Protein AF-A0A951HUK7-F1 (afdb_monomer)

Secondary structure (DSSP, 8-state):
-HHHHHHHHHHHHHHHHHHHHHHHHHHHHHHHHHHTT--HHHHHHHHHHHHHHHHHHHHHHHHHGGGS-HHHHHHHHHHHHHHHHHHGGG---HHHHHHH-

Foldseek 3Di:
DVVVVVVVVVVVVVVVVVVVVVVVCVPVVLVVCVVVVDDPVLSVLLVVLVVVVVVVVVVVCVVCVVPDDPVVVVVVVVVVVVVLVVVVVVDPDPVVSSVSD

Sequence (101 aa):
MTRRYKDILLLLTARGLRGFGDGFAIIILPAYLAALGYDAAQIGLVATSALLGTALLTLGIGFVAPRHDLRALLMASAGLMAATGLVFPQFEHVGLVVAVA

Mean predicted aligned error: 7.8 Å

Solvent-accessible surface area (backbone atoms only — not comparable to full-atom values): 5740 Å² total; per-residue (Å²): 118,72,67,63,56,52,53,51,49,52,53,49,51,52,50,49,55,49,52,51,53,54,57,49,49,68,53,48,52,53,53,51,44,47,73,73,66,53,53,71,69,59,49,50,50,42,54,48,39,34,51,49,42,50,51,53,51,52,51,52,45,63,71,48,50,88,79,49,60,67,68,59,55,52,52,51,52,51,52,51,52,52,50,51,64,62,49,60,84,74,58,96,49,73,81,53,52,56,75,74,51

Structure (mmCIF, N/CA/C/O backbone):
data_AF-A0A951HUK7-F1
#
_entry.id   AF-A0A951HUK7-F1
#
loop_
_atom_site.group_PDB
_atom_site.id
_atom_site.type_symbol
_atom_site.label_atom_id
_atom_site.label_alt_id
_atom_site.label_comp_id
_atom_site.label_asym_id
_atom_site.label_entity_id
_atom_site.label_seq_id
_atom_site.pdbx_PDB_ins_code
_atom_site.Cartn_x
_atom_site.Cartn_y
_atom_site.Cartn_z
_atom_site.occupancy
_atom_site.B_iso_or_equiv
_atom_site.auth_seq_id
_atom_site.auth_comp_id
_atom_site.auth_asym_id
_atom_site.auth_atom_id
_atom_site.pdbx_PDB_model_num
ATOM 1 N N . MET A 1 1 ? -4.502 -7.940 31.317 1.00 54.16 1 MET A N 1
ATOM 2 C CA . MET A 1 1 ? -3.417 -7.151 30.678 1.00 54.16 1 MET A CA 1
ATOM 3 C C . MET A 1 1 ? -2.789 -7.840 29.460 1.00 54.16 1 MET A C 1
ATOM 5 O O . MET A 1 1 ? -2.580 -7.173 28.460 1.00 54.16 1 MET A O 1
ATOM 9 N N . THR A 1 2 ? -2.560 -9.156 29.477 1.00 61.53 2 THR A N 1
ATOM 10 C CA . THR A 1 2 ? -1.924 -9.947 28.394 1.00 61.53 2 THR A CA 1
ATOM 11 C C . THR A 1 2 ? -2.644 -9.951 27.038 1.00 61.53 2 THR A C 1
ATOM 13 O O . THR A 1 2 ? -1.982 -10.056 26.010 1.00 61.53 2 THR A O 1
ATOM 16 N N . ARG A 1 3 ? -3.978 -9.815 26.996 1.00 67.31 3 ARG A N 1
ATOM 17 C CA . ARG A 1 3 ? -4.749 -9.811 25.733 1.00 67.31 3 ARG A CA 1
ATOM 18 C C . ARG A 1 3 ? -4.419 -8.593 24.853 1.00 67.31 3 ARG A C 1
ATOM 20 O O . ARG A 1 3 ? -4.098 -8.751 23.686 1.00 67.31 3 ARG A O 1
ATOM 27 N N . ARG A 1 4 ? -4.342 -7.406 25.467 1.00 75.06 4 ARG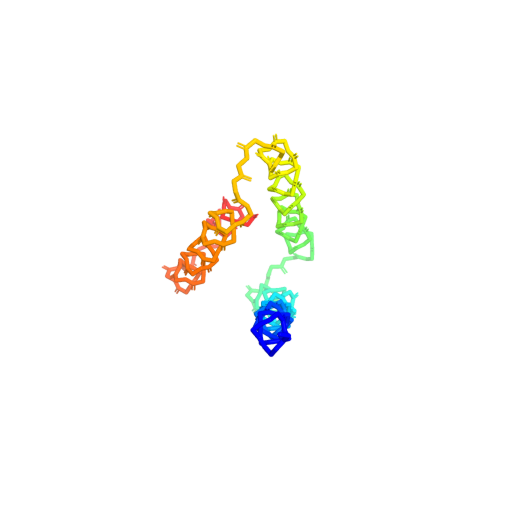 A N 1
ATOM 28 C CA . ARG A 1 4 ? -4.074 -6.126 24.788 1.00 75.06 4 ARG A CA 1
ATOM 29 C C . ARG A 1 4 ? -2.677 -6.057 24.157 1.00 75.06 4 ARG A C 1
ATOM 31 O O . ARG A 1 4 ? -2.522 -5.475 23.094 1.00 75.06 4 ARG A O 1
ATOM 38 N N . TYR A 1 5 ? -1.675 -6.683 24.780 1.00 78.38 5 TYR A N 1
ATOM 39 C CA . TYR A 1 5 ? -0.322 -6.781 24.212 1.00 78.38 5 TYR A CA 1
ATOM 40 C C . TYR A 1 5 ? -0.272 -7.678 22.972 1.00 78.38 5 TYR A C 1
ATOM 42 O O . TYR A 1 5 ? 0.385 -7.328 21.994 1.00 78.38 5 TYR A O 1
ATOM 50 N N . LYS A 1 6 ? -0.992 -8.809 22.989 1.00 83.31 6 LYS A N 1
ATOM 51 C CA . LYS A 1 6 ? -1.094 -9.696 21.822 1.00 83.31 6 LYS A CA 1
ATOM 52 C C . LYS A 1 6 ? -1.778 -8.991 20.651 1.00 83.31 6 LYS A C 1
ATOM 54 O O . LYS A 1 6 ? -1.280 -9.079 19.538 1.00 83.31 6 LYS A O 1
ATOM 59 N N . ASP A 1 7 ? -2.843 -8.235 20.912 1.00 86.31 7 ASP A N 1
ATOM 60 C CA . ASP A 1 7 ? -3.557 -7.488 19.870 1.00 86.31 7 ASP A CA 1
ATOM 61 C C . ASP A 1 7 ? -2.668 -6.411 19.224 1.00 86.31 7 ASP A C 1
ATOM 63 O O . ASP A 1 7 ? -2.631 -6.287 18.002 1.00 86.31 7 ASP A O 1
ATOM 67 N N . ILE A 1 8 ? -1.887 -5.674 20.024 1.00 88.94 8 ILE A N 1
ATOM 68 C CA . ILE A 1 8 ? -0.933 -4.675 19.510 1.00 88.94 8 ILE A CA 1
ATOM 69 C C . ILE A 1 8 ? 0.147 -5.338 18.649 1.00 88.94 8 ILE A C 1
ATOM 71 O O . ILE A 1 8 ? 0.469 -4.828 17.578 1.00 88.94 8 ILE A O 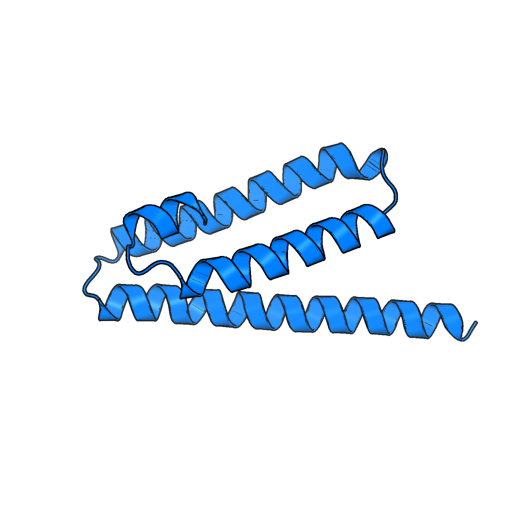1
ATOM 75 N N . LEU A 1 9 ? 0.685 -6.484 19.080 1.00 91.56 9 LEU A N 1
ATOM 76 C CA . LEU A 1 9 ? 1.667 -7.234 18.293 1.00 91.56 9 LEU A CA 1
ATOM 77 C C . LEU A 1 9 ? 1.073 -7.756 16.981 1.00 91.56 9 LEU A C 1
ATOM 79 O O . LEU A 1 9 ? 1.725 -7.662 15.945 1.00 91.56 9 LEU A O 1
ATOM 83 N N . LEU A 1 10 ? -0.164 -8.256 16.993 1.00 88.69 10 LEU A N 1
ATOM 84 C CA . LEU A 1 10 ? -0.854 -8.694 15.776 1.00 88.69 10 LEU A CA 1
ATOM 85 C C . LEU A 1 10 ? -1.072 -7.532 14.800 1.00 88.69 10 LEU A C 1
ATOM 87 O O . LEU A 1 10 ? -0.831 -7.674 13.607 1.00 88.69 10 LEU A O 1
ATOM 91 N N . LEU A 1 11 ? -1.462 -6.357 15.296 1.00 89.31 11 LEU A N 1
ATOM 92 C CA .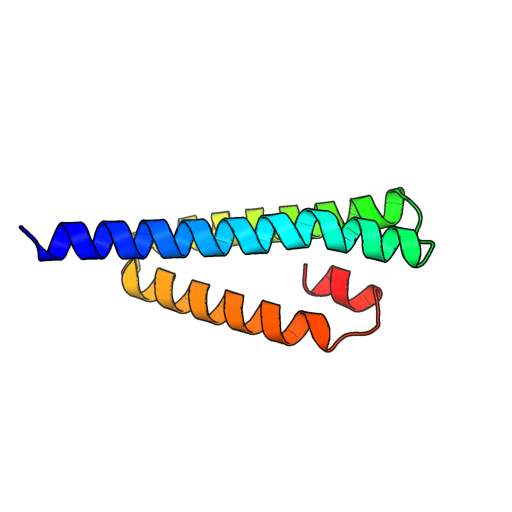 LEU A 1 11 ? -1.617 -5.169 14.456 1.00 89.31 11 LEU A CA 1
ATOM 93 C C . LEU A 1 11 ? -0.277 -4.675 13.901 1.00 89.31 11 LEU A C 1
ATOM 95 O O . LEU A 1 11 ? -0.201 -4.30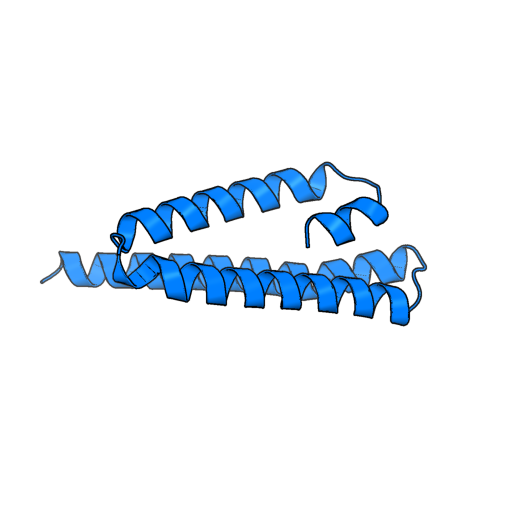4 12.731 1.00 89.31 11 LEU A O 1
ATOM 99 N N . LEU A 1 12 ? 0.782 -4.684 14.713 1.00 92.06 12 LEU A N 1
ATOM 100 C CA . LEU A 1 12 ? 2.110 -4.251 14.284 1.00 92.06 12 LEU A CA 1
ATOM 101 C C . LEU A 1 12 ? 2.700 -5.203 13.240 1.00 92.06 12 LEU A C 1
ATOM 103 O O . LEU A 1 12 ? 3.232 -4.748 12.232 1.00 92.06 12 LEU A O 1
ATOM 107 N N . THR A 1 13 ? 2.568 -6.512 13.455 1.00 92.56 13 THR A N 1
ATOM 108 C CA . THR A 1 13 ? 3.019 -7.536 12.501 1.00 92.56 13 THR A CA 1
ATOM 109 C C . THR A 1 13 ? 2.225 -7.475 11.200 1.00 92.56 13 THR A C 1
ATOM 111 O O . THR A 1 13 ? 2.836 -7.453 10.136 1.00 92.56 13 THR A O 1
ATOM 114 N N . ALA A 1 14 ? 0.895 -7.345 11.257 1.00 89.38 14 ALA A N 1
ATOM 115 C CA . ALA A 1 14 ? 0.063 -7.164 10.067 1.00 89.38 14 ALA A CA 1
ATOM 116 C C . ALA A 1 14 ? 0.438 -5.891 9.291 1.00 89.38 14 ALA A C 1
ATOM 118 O O . ALA A 1 14 ? 0.575 -5.920 8.069 1.00 89.38 14 ALA A O 1
ATOM 119 N N . ARG A 1 15 ? 0.665 -4.775 9.996 1.00 89.62 15 ARG A N 1
ATOM 120 C CA . ARG A 1 15 ? 1.106 -3.515 9.385 1.00 89.62 15 ARG A CA 1
ATOM 121 C C . ARG A 1 15 ? 2.497 -3.633 8.762 1.00 89.62 15 ARG A C 1
ATOM 123 O O . ARG A 1 15 ? 2.706 -3.113 7.671 1.00 89.62 15 ARG A O 1
ATOM 130 N N . GLY A 1 16 ? 3.425 -4.313 9.434 1.00 92.56 16 GLY A N 1
ATOM 131 C CA . GLY A 1 16 ? 4.775 -4.560 8.929 1.00 92.56 16 GLY A CA 1
ATOM 132 C C . GLY A 1 16 ? 4.768 -5.433 7.677 1.00 92.56 16 GLY A C 1
ATOM 133 O O . GLY A 1 16 ? 5.377 -5.067 6.678 1.00 92.56 16 GLY A O 1
ATOM 134 N N . LEU A 1 17 ? 4.017 -6.537 7.697 1.00 91.12 17 LEU A N 1
ATOM 135 C CA . LEU A 1 17 ? 3.881 -7.437 6.551 1.00 91.12 17 LEU A CA 1
ATOM 136 C C . LEU A 1 17 ? 3.256 -6.727 5.347 1.00 91.12 17 LEU A C 1
ATOM 138 O O . LEU A 1 17 ? 3.738 -6.872 4.226 1.00 91.12 17 LEU A O 1
ATOM 142 N N . ARG A 1 18 ? 2.224 -5.911 5.587 1.00 85.94 18 ARG A N 1
ATOM 143 C CA . ARG A 1 18 ? 1.612 -5.084 4.546 1.00 85.94 18 ARG A CA 1
ATOM 144 C C . ARG A 1 18 ? 2.602 -4.096 3.940 1.00 85.94 18 ARG A C 1
ATOM 146 O O . ARG A 1 18 ? 2.755 -4.078 2.727 1.00 85.94 18 ARG A O 1
ATOM 153 N N . GLY A 1 19 ? 3.294 -3.319 4.775 1.00 88.94 19 GLY A N 1
ATOM 154 C CA . GLY A 1 19 ? 4.273 -2.340 4.299 1.00 88.94 19 GLY A CA 1
ATOM 155 C C . GLY A 1 19 ? 5.442 -2.981 3.547 1.00 88.94 19 GLY A C 1
ATOM 156 O O . GLY A 1 19 ? 5.942 -2.401 2.590 1.00 88.94 19 GLY A O 1
ATOM 157 N N . PHE A 1 20 ? 5.848 -4.191 3.938 1.00 90.12 20 PHE A N 1
ATOM 158 C CA . PHE A 1 20 ? 6.854 -4.964 3.213 1.00 90.12 20 PHE A CA 1
ATOM 159 C C . PHE A 1 20 ? 6.374 -5.362 1.811 1.00 90.12 20 PHE A C 1
ATOM 161 O O . PHE A 1 20 ? 7.102 -5.163 0.841 1.00 90.12 20 PHE A O 1
ATOM 168 N N . GLY A 1 21 ? 5.143 -5.871 1.691 1.00 86.69 21 GLY A N 1
ATOM 169 C CA . GLY A 1 21 ? 4.543 -6.195 0.394 1.00 86.69 21 GLY A CA 1
ATOM 170 C C . GLY A 1 21 ? 4.400 -4.969 -0.512 1.00 86.69 21 GLY A C 1
ATOM 171 O O . GLY A 1 21 ? 4.846 -5.002 -1.658 1.00 86.69 21 GLY A O 1
ATOM 172 N N . ASP A 1 22 ? 3.869 -3.867 0.026 1.00 86.31 22 ASP A N 1
ATOM 173 C CA . ASP A 1 22 ? 3.730 -2.598 -0.701 1.00 86.31 22 ASP A CA 1
ATOM 174 C C . ASP A 1 22 ? 5.106 -2.062 -1.159 1.00 86.31 22 ASP A C 1
ATOM 176 O O . ASP A 1 22 ? 5.268 -1.624 -2.299 1.00 86.31 22 ASP A O 1
ATOM 180 N N . GLY A 1 23 ? 6.134 -2.160 -0.306 1.00 87.44 23 GLY A N 1
ATOM 181 C CA . GLY A 1 23 ? 7.508 -1.753 -0.626 1.00 87.44 23 GLY A CA 1
ATOM 182 C C . GLY A 1 23 ? 8.213 -2.649 -1.652 1.00 87.44 23 GLY A C 1
ATOM 183 O O . GLY A 1 23 ? 9.078 -2.187 -2.389 1.00 87.44 23 GLY A O 1
ATOM 184 N N . PHE A 1 24 ? 7.846 -3.924 -1.747 1.00 87.88 24 PHE A N 1
ATOM 185 C CA . PHE A 1 24 ? 8.341 -4.802 -2.808 1.00 87.88 24 PHE A CA 1
ATOM 186 C C . PHE A 1 24 ? 7.702 -4.444 -4.156 1.00 87.88 24 PHE A C 1
ATOM 188 O O . PHE A 1 24 ? 8.399 -4.288 -5.162 1.00 87.88 24 PHE A O 1
ATOM 195 N N . ALA A 1 25 ? 6.381 -4.237 -4.160 1.00 84.56 25 ALA A N 1
ATOM 196 C CA . ALA A 1 25 ? 5.623 -3.869 -5.351 1.00 84.56 25 ALA A CA 1
ATOM 197 C C . ALA A 1 25 ? 6.084 -2.528 -5.947 1.00 84.56 25 ALA A C 1
ATOM 199 O O . ALA A 1 25 ? 6.233 -2.428 -7.165 1.00 84.56 25 ALA A O 1
ATOM 200 N N . ILE A 1 26 ? 6.387 -1.528 -5.107 1.00 86.62 26 ILE A N 1
ATOM 201 C CA . ILE A 1 26 ? 6.814 -0.200 -5.578 1.00 86.62 26 ILE A CA 1
ATOM 202 C C . ILE A 1 26 ? 8.172 -0.213 -6.294 1.00 86.62 26 ILE A C 1
ATOM 204 O O . ILE A 1 26 ? 8.450 0.687 -7.079 1.00 86.62 26 ILE A O 1
ATOM 208 N N . ILE A 1 27 ? 9.013 -1.225 -6.052 1.00 89.25 27 ILE A N 1
ATOM 209 C CA . ILE A 1 27 ? 10.316 -1.377 -6.717 1.00 89.25 27 ILE A CA 1
ATOM 210 C C . ILE A 1 27 ? 10.179 -2.247 -7.968 1.00 89.25 27 ILE A C 1
ATOM 212 O O . ILE A 1 27 ? 10.683 -1.891 -9.035 1.00 89.25 27 ILE A O 1
ATOM 216 N N . ILE A 1 28 ? 9.496 -3.388 -7.855 1.00 87.00 28 ILE A N 1
ATOM 217 C CA . ILE A 1 28 ? 9.420 -4.363 -8.948 1.00 87.00 28 ILE A CA 1
ATOM 218 C C . ILE A 1 28 ? 8.524 -3.902 -10.081 1.00 87.00 28 ILE A C 1
ATOM 220 O O . ILE A 1 28 ? 8.864 -4.156 -11.231 1.00 87.00 28 ILE A O 1
ATOM 224 N N . LEU A 1 29 ? 7.415 -3.216 -9.801 1.00 84.25 29 LEU A N 1
ATOM 225 C CA . LEU A 1 29 ? 6.497 -2.799 -10.855 1.00 84.25 29 LEU A CA 1
ATOM 226 C C . LEU A 1 29 ? 7.154 -1.806 -11.840 1.00 84.25 29 LEU A C 1
ATOM 228 O O . LEU A 1 29 ? 7.117 -2.077 -13.041 1.00 84.25 29 LEU A O 1
ATOM 232 N N . PRO A 1 30 ? 7.830 -0.725 -11.397 1.00 85.00 30 PRO A N 1
ATOM 233 C CA . PRO A 1 30 ? 8.583 0.145 -12.302 1.00 85.00 30 PRO A CA 1
ATOM 234 C C . PRO A 1 30 ? 9.709 -0.583 -13.036 1.00 85.00 30 PRO A C 1
ATOM 236 O O . PRO A 1 30 ? 9.894 -0.365 -14.230 1.00 85.00 30 PRO A O 1
ATOM 239 N N . ALA A 1 31 ? 10.441 -1.465 -12.346 1.00 86.69 31 ALA A N 1
ATOM 240 C CA . ALA A 1 31 ? 11.526 -2.234 -12.952 1.00 86.69 31 ALA A CA 1
ATOM 241 C C . ALA A 1 31 ? 11.012 -3.197 -14.038 1.00 86.69 31 ALA A C 1
ATOM 243 O O . ALA A 1 31 ? 11.629 -3.325 -15.093 1.00 86.69 31 ALA A O 1
ATOM 244 N N . TYR A 1 32 ? 9.859 -3.829 -13.806 1.00 84.31 32 TYR A N 1
ATOM 245 C CA . TYR A 1 32 ? 9.183 -4.695 -14.767 1.00 84.31 32 TYR A CA 1
ATOM 246 C C . TYR A 1 32 ? 8.708 -3.907 -15.990 1.00 84.31 32 TYR A C 1
ATOM 248 O O . TYR A 1 32 ? 9.000 -4.293 -17.118 1.00 84.31 32 TYR A O 1
ATOM 256 N N . LEU A 1 33 ? 8.047 -2.763 -15.789 1.00 83.19 33 LEU A N 1
ATOM 257 C CA . LEU A 1 33 ? 7.608 -1.904 -16.894 1.00 83.19 33 LEU A CA 1
ATOM 258 C C . LEU A 1 33 ? 8.794 -1.372 -17.712 1.00 83.19 33 LEU A C 1
ATOM 260 O O . LEU A 1 33 ? 8.740 -1.374 -18.940 1.00 83.19 33 LEU A O 1
ATOM 264 N N . ALA A 1 34 ? 9.888 -0.990 -17.051 1.00 85.81 34 ALA A N 1
ATOM 265 C CA . ALA A 1 34 ? 11.116 -0.585 -17.730 1.00 85.81 34 ALA A CA 1
ATOM 266 C C . ALA A 1 34 ? 11.719 -1.735 -18.556 1.00 85.81 34 ALA A C 1
ATOM 268 O O . ALA A 1 34 ? 12.138 -1.520 -19.691 1.00 85.81 34 ALA A O 1
ATOM 269 N N . ALA A 1 35 ? 11.712 -2.967 -18.031 1.00 85.50 35 ALA A N 1
ATOM 270 C CA . ALA A 1 35 ? 12.170 -4.152 -18.759 1.00 85.50 35 ALA A CA 1
ATOM 271 C C . ALA A 1 35 ? 11.280 -4.498 -19.968 1.00 85.50 35 ALA A C 1
ATOM 273 O O . ALA A 1 35 ? 11.784 -5.013 -20.964 1.00 85.50 35 ALA A O 1
ATOM 274 N N . LEU A 1 36 ? 9.983 -4.173 -19.916 1.00 83.50 36 LEU A N 1
ATOM 275 C CA . LEU A 1 36 ? 9.068 -4.265 -21.062 1.00 83.50 36 LEU A CA 1
ATOM 276 C C . LEU A 1 36 ? 9.303 -3.165 -22.117 1.00 83.50 36 LEU A C 1
ATOM 278 O O . LEU A 1 36 ? 8.689 -3.208 -23.182 1.00 83.50 36 LEU A O 1
ATOM 282 N N . GLY A 1 37 ? 10.182 -2.195 -21.846 1.00 84.06 37 GLY A N 1
ATOM 283 C CA . GLY A 1 37 ? 10.508 -1.100 -22.759 1.00 84.06 37 GLY A CA 1
ATOM 284 C C . GLY A 1 37 ? 9.571 0.107 -22.669 1.00 84.06 37 GLY A C 1
ATOM 285 O O . GLY A 1 37 ? 9.563 0.923 -23.589 1.00 84.06 37 GLY A O 1
ATOM 286 N N . TYR A 1 38 ? 8.779 0.234 -21.594 1.00 82.44 38 TYR A N 1
ATOM 287 C CA . TYR A 1 38 ? 7.947 1.420 -21.366 1.00 82.44 38 TYR A CA 1
ATOM 288 C C . TYR A 1 38 ? 8.799 2.654 -21.063 1.00 82.44 38 TYR A C 1
ATOM 290 O O . TYR A 1 38 ? 9.806 2.577 -20.356 1.00 82.44 38 TYR A O 1
ATOM 298 N N . ASP A 1 39 ? 8.355 3.807 -21.563 1.00 86.94 39 ASP A N 1
ATOM 299 C CA . ASP A 1 39 ? 9.021 5.080 -21.304 1.00 86.94 39 ASP A CA 1
ATOM 300 C C . ASP A 1 39 ? 8.801 5.552 -19.855 1.00 86.94 39 ASP A C 1
ATOM 302 O O . ASP A 1 39 ? 7.779 5.260 -19.221 1.00 86.94 39 ASP A O 1
ATOM 306 N N . ALA A 1 40 ? 9.744 6.339 -19.333 1.00 85.94 40 ALA A N 1
ATOM 307 C CA . ALA A 1 40 ? 9.702 6.849 -17.964 1.00 85.94 40 ALA A CA 1
ATOM 308 C C . ALA A 1 40 ? 8.421 7.652 -17.670 1.00 85.94 40 ALA A C 1
ATOM 310 O O . ALA A 1 40 ? 7.895 7.578 -16.556 1.00 85.94 40 ALA A O 1
ATOM 311 N N . ALA A 1 41 ? 7.872 8.366 -18.662 1.00 87.56 41 ALA A N 1
ATOM 312 C CA . ALA A 1 41 ? 6.614 9.092 -18.504 1.00 87.56 41 ALA A CA 1
ATOM 313 C C . ALA A 1 41 ? 5.422 8.150 -18.253 1.00 87.56 41 ALA A C 1
ATOM 315 O O . ALA A 1 41 ? 4.558 8.450 -17.429 1.00 87.56 41 ALA A O 1
ATOM 316 N N . GLN A 1 42 ? 5.385 6.989 -18.915 1.00 82.81 42 GLN A N 1
ATOM 317 C CA . GLN A 1 42 ? 4.313 6.001 -18.751 1.00 82.81 42 GLN A CA 1
ATOM 318 C C . GLN A 1 42 ? 4.396 5.323 -17.382 1.00 82.81 42 GLN A C 1
ATOM 320 O O . GLN A 1 42 ? 3.383 5.183 -16.699 1.00 82.81 42 GLN A O 1
ATOM 325 N N . ILE A 1 43 ? 5.608 4.974 -16.945 1.00 86.88 43 ILE A N 1
ATOM 326 C CA . ILE A 1 43 ? 5.853 4.417 -15.608 1.00 86.88 43 ILE A CA 1
ATOM 327 C C . ILE A 1 43 ? 5.444 5.425 -14.527 1.00 86.88 43 ILE A C 1
ATOM 329 O O . ILE A 1 43 ? 4.769 5.063 -13.563 1.00 86.88 43 ILE A O 1
ATOM 333 N N . GLY A 1 44 ? 5.798 6.701 -14.707 1.00 87.25 44 GLY A N 1
ATOM 334 C CA . GLY A 1 44 ? 5.391 7.775 -13.803 1.00 87.25 44 GLY A CA 1
ATOM 335 C C . GLY A 1 44 ? 3.873 7.950 -13.732 1.00 87.25 44 GLY A C 1
ATOM 336 O O . GLY A 1 44 ? 3.337 8.208 -12.654 1.00 87.25 44 GLY A O 1
ATOM 337 N N . LEU A 1 45 ? 3.162 7.757 -14.845 1.00 87.62 45 LEU A N 1
ATOM 338 C CA . LEU A 1 45 ? 1.702 7.847 -14.888 1.00 87.62 45 LEU A CA 1
ATOM 339 C C . LEU A 1 45 ? 1.039 6.703 -14.106 1.00 87.62 45 LEU A C 1
ATOM 341 O O . LEU A 1 45 ? 0.132 6.966 -13.320 1.00 87.62 45 LEU A O 1
ATOM 345 N N . VAL A 1 46 ? 1.552 5.473 -14.233 1.00 84.88 46 VAL A N 1
ATOM 346 C CA . VAL A 1 46 ? 1.121 4.317 -13.419 1.00 84.88 46 VAL A CA 1
ATOM 347 C C . VAL A 1 46 ? 1.403 4.557 -11.932 1.00 84.88 46 VAL A C 1
ATOM 349 O O . VAL A 1 46 ? 0.542 4.339 -11.086 1.00 84.88 46 VAL A O 1
ATOM 352 N N . ALA A 1 47 ? 2.598 5.046 -11.587 1.00 86.69 47 ALA A N 1
ATOM 353 C CA . ALA A 1 47 ? 2.936 5.353 -10.197 1.00 86.69 47 ALA A CA 1
ATOM 354 C C . ALA A 1 47 ? 2.025 6.450 -9.616 1.00 86.69 47 ALA A C 1
ATOM 356 O O . ALA A 1 47 ? 1.589 6.364 -8.468 1.00 86.69 47 ALA A O 1
ATOM 357 N N . THR A 1 48 ? 1.700 7.468 -10.416 1.00 88.12 48 THR A N 1
ATOM 358 C CA . THR A 1 48 ? 0.795 8.548 -10.009 1.00 88.12 48 THR A CA 1
ATOM 359 C C . THR A 1 48 ? -0.626 8.036 -9.798 1.00 88.12 48 THR A C 1
ATOM 361 O O . THR A 1 48 ? -1.241 8.416 -8.802 1.00 88.12 48 THR A O 1
ATOM 364 N N . SER A 1 49 ? -1.142 7.166 -10.677 1.00 87.44 49 SER A N 1
ATOM 365 C CA . SER A 1 49 ? -2.480 6.582 -10.507 1.00 87.44 49 SER A CA 1
ATOM 366 C C . SER A 1 49 ? -2.558 5.754 -9.225 1.00 87.44 49 SER A C 1
ATOM 368 O O . SER A 1 49 ? -3.445 6.002 -8.415 1.00 87.44 49 SER A O 1
ATOM 370 N N . ALA A 1 50 ? -1.545 4.924 -8.950 1.00 86.00 50 ALA A N 1
ATOM 371 C CA . ALA A 1 50 ? -1.456 4.126 -7.726 1.00 86.00 50 ALA A CA 1
ATOM 372 C C . ALA A 1 50 ? -1.473 4.985 -6.445 1.00 86.00 50 ALA A C 1
ATOM 374 O O . ALA A 1 50 ? -2.163 4.686 -5.460 1.00 86.00 50 ALA A O 1
ATOM 375 N N . LEU A 1 51 ? -0.713 6.088 -6.441 1.00 88.31 51 LEU A N 1
ATOM 376 C CA . LEU A 1 51 ? -0.692 7.033 -5.321 1.00 88.31 51 LEU A CA 1
ATOM 377 C C . LEU A 1 51 ? -2.026 7.772 -5.181 1.00 88.31 51 LEU A C 1
ATOM 379 O O . LEU A 1 51 ? -2.502 7.975 -4.062 1.00 88.31 51 LEU A O 1
ATOM 383 N N . LEU A 1 52 ? -2.648 8.144 -6.302 1.00 90.31 52 LEU A N 1
ATOM 384 C CA . LEU A 1 52 ? -3.957 8.786 -6.328 1.00 90.31 52 LEU A CA 1
ATOM 385 C C . LEU A 1 52 ? -5.045 7.846 -5.789 1.00 90.31 52 LEU A C 1
ATOM 387 O O . LEU A 1 52 ? -5.815 8.252 -4.920 1.00 90.31 52 LEU A O 1
ATOM 391 N N . GLY A 1 53 ? -5.066 6.584 -6.223 1.00 86.31 53 GLY A N 1
ATOM 392 C CA . GLY A 1 53 ? -5.952 5.544 -5.702 1.00 86.31 53 GLY A CA 1
ATOM 393 C C . GLY A 1 53 ? -5.786 5.364 -4.193 1.00 86.31 53 GLY A C 1
ATOM 394 O O . GLY A 1 53 ? -6.767 5.376 -3.444 1.00 86.31 53 GLY A O 1
ATOM 395 N N . THR A 1 54 ? -4.540 5.329 -3.712 1.00 87.25 54 THR A N 1
ATOM 396 C CA . THR A 1 54 ? -4.230 5.261 -2.274 1.00 87.25 54 THR A CA 1
ATOM 397 C C . THR A 1 54 ? -4.748 6.484 -1.509 1.00 87.25 54 THR A C 1
ATOM 399 O O . THR A 1 54 ? -5.318 6.345 -0.420 1.00 87.25 54 THR A O 1
ATOM 402 N N . ALA A 1 55 ? -4.589 7.687 -2.065 1.00 89.69 55 ALA A N 1
ATOM 403 C CA . ALA A 1 55 ? -5.065 8.924 -1.455 1.00 89.69 55 ALA A CA 1
ATOM 404 C C . ALA A 1 55 ? -6.599 8.968 -1.380 1.00 89.69 55 ALA A C 1
ATOM 406 O O . ALA A 1 55 ? -7.156 9.266 -0.320 1.00 89.69 55 ALA A O 1
ATOM 407 N N . LEU A 1 56 ? -7.285 8.605 -2.468 1.00 90.62 56 LEU A N 1
ATOM 408 C CA . LEU A 1 56 ? -8.745 8.529 -2.525 1.00 90.62 56 LEU A CA 1
ATOM 409 C C . LEU A 1 56 ? -9.297 7.494 -1.544 1.00 90.62 56 LEU A C 1
ATOM 411 O O . LEU A 1 56 ? -10.251 7.784 -0.823 1.00 90.62 56 LEU A O 1
ATOM 415 N N . LEU A 1 57 ? -8.674 6.316 -1.462 1.00 86.50 57 LEU A N 1
ATOM 416 C CA . LEU A 1 57 ? -9.074 5.280 -0.515 1.00 86.50 57 LEU A CA 1
ATOM 417 C C . LEU A 1 57 ? -8.869 5.740 0.934 1.00 86.50 57 LEU A C 1
ATOM 419 O O . LEU A 1 57 ? -9.747 5.541 1.772 1.00 86.50 57 LEU A O 1
ATOM 423 N N . THR A 1 58 ? -7.749 6.405 1.227 1.00 88.38 58 THR A N 1
ATOM 424 C CA . THR A 1 58 ? -7.475 6.976 2.556 1.00 88.38 58 THR A CA 1
ATOM 425 C C . THR A 1 58 ? -8.525 8.016 2.936 1.00 88.38 58 THR A C 1
ATOM 427 O O . THR A 1 58 ? -9.049 7.987 4.050 1.00 88.38 58 THR A O 1
ATOM 430 N N . LEU A 1 59 ? -8.878 8.901 2.002 1.00 89.56 59 LEU A N 1
ATOM 431 C CA . LEU A 1 59 ? -9.897 9.924 2.208 1.00 89.56 59 LEU A CA 1
ATOM 432 C C . LEU A 1 59 ? -11.287 9.301 2.412 1.00 89.56 59 LEU A C 1
ATOM 434 O O . LEU A 1 59 ? -11.981 9.646 3.367 1.00 89.56 59 LEU A O 1
ATOM 438 N N . GLY A 1 60 ? -11.667 8.336 1.570 1.00 87.44 60 GLY A N 1
ATOM 439 C CA . GLY A 1 60 ? -12.930 7.605 1.678 1.00 87.44 60 GLY A CA 1
ATOM 440 C C . GLY A 1 60 ? -13.060 6.865 3.010 1.00 87.44 60 GLY A C 1
ATOM 441 O O . GLY A 1 60 ? -14.076 6.991 3.695 1.00 87.44 60 GLY A O 1
ATOM 442 N N . ILE A 1 61 ? -12.001 6.171 3.441 1.00 86.38 61 ILE A N 1
ATOM 443 C CA . ILE A 1 61 ? -11.944 5.548 4.769 1.00 86.38 61 ILE A CA 1
ATOM 444 C C . ILE A 1 61 ? -12.054 6.615 5.861 1.00 86.38 61 ILE A C 1
ATOM 446 O O . ILE A 1 61 ? -12.799 6.408 6.811 1.00 86.38 61 ILE A O 1
ATOM 450 N N . GLY A 1 62 ? -11.391 7.766 5.723 1.00 86.00 62 GLY A N 1
ATOM 451 C CA . GLY A 1 62 ? -11.484 8.882 6.670 1.00 86.00 62 GLY A CA 1
ATOM 452 C C . GLY A 1 62 ? -12.915 9.386 6.898 1.00 86.00 62 GLY A C 1
ATOM 453 O O . GLY A 1 62 ? -13.272 9.715 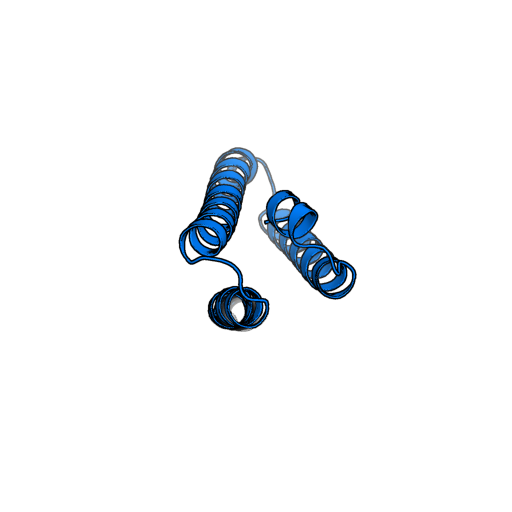8.027 1.00 86.00 62 GLY A O 1
ATOM 454 N N . PHE A 1 63 ? -13.764 9.374 5.866 1.00 85.94 63 PHE A N 1
ATOM 455 C CA . PHE A 1 63 ? -15.186 9.728 5.980 1.00 85.94 63 PHE A CA 1
ATOM 456 C C . PHE A 1 63 ? -16.058 8.618 6.589 1.0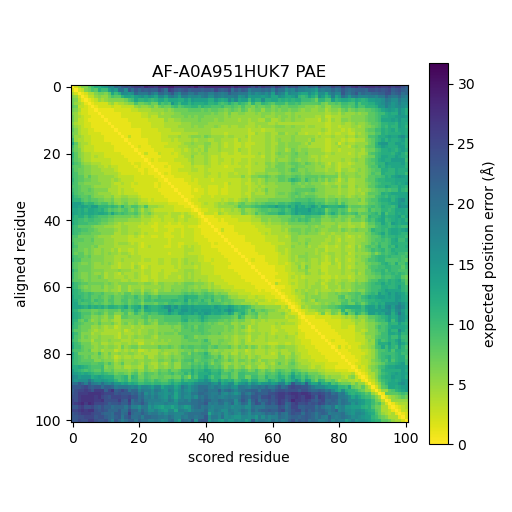0 85.94 63 PHE A C 1
ATOM 458 O O . PHE A 1 63 ? -17.042 8.908 7.276 1.00 85.94 63 PHE A O 1
ATOM 465 N N . VAL A 1 64 ? -15.727 7.350 6.334 1.00 85.06 64 VAL A N 1
ATOM 466 C CA . VAL A 1 64 ? -16.506 6.181 6.786 1.00 85.06 64 VAL A CA 1
ATOM 467 C C . VAL A 1 64 ? -16.119 5.748 8.207 1.00 85.06 64 VAL A C 1
ATOM 469 O O . VAL A 1 64 ? -16.972 5.264 8.958 1.00 85.06 64 VAL A O 1
ATOM 472 N N . ALA A 1 65 ? -14.861 5.971 8.597 1.00 82.50 65 ALA A N 1
ATOM 473 C CA . ALA A 1 65 ? -14.264 5.524 9.853 1.00 82.50 65 ALA A CA 1
ATOM 474 C C . ALA A 1 65 ? -14.971 6.015 11.127 1.00 82.50 65 ALA A C 1
ATOM 476 O O . ALA A 1 65 ? -15.127 5.204 12.036 1.00 82.50 65 ALA A O 1
ATOM 477 N N . PRO A 1 66 ? -15.470 7.264 11.227 1.00 82.38 66 PRO A N 1
ATOM 478 C CA . PRO A 1 66 ? -16.164 7.721 12.432 1.00 82.38 66 PRO A CA 1
ATOM 479 C C . PRO A 1 66 ? -17.492 7.003 12.699 1.00 82.38 66 PRO A C 1
ATOM 481 O O . PRO A 1 66 ? -18.022 7.095 13.802 1.00 82.38 66 PRO A O 1
ATOM 484 N N . ARG A 1 67 ? -18.061 6.329 11.689 1.00 80.88 67 ARG A N 1
ATOM 485 C CA . ARG A 1 67 ? -19.390 5.701 11.755 1.00 80.88 67 ARG A CA 1
ATOM 486 C C . ARG A 1 67 ? -19.352 4.171 11.811 1.00 80.88 67 ARG A C 1
ATOM 488 O O . ARG A 1 67 ? -20.411 3.566 11.922 1.00 80.88 67 ARG A O 1
ATOM 495 N N . HIS A 1 68 ? -18.175 3.550 11.709 1.00 83.44 68 HIS A N 1
ATOM 496 C CA . HIS A 1 68 ? -18.027 2.096 11.605 1.00 83.44 68 HIS A CA 1
ATOM 497 C C . HIS A 1 68 ? -16.998 1.549 12.593 1.00 83.44 68 HIS A C 1
ATOM 499 O O . HIS A 1 68 ? -15.996 2.195 12.898 1.00 83.44 68 HIS A O 1
ATOM 505 N N . ASP A 1 69 ? -17.210 0.311 13.040 1.00 85.12 69 ASP A N 1
ATOM 506 C CA . ASP A 1 69 ? -16.265 -0.387 13.905 1.00 85.12 69 ASP A CA 1
ATOM 507 C C . ASP A 1 69 ? -14.910 -0.594 13.211 1.00 85.12 69 ASP A C 1
ATOM 509 O O . ASP A 1 69 ? -14.828 -1.155 12.112 1.00 85.12 69 ASP A O 1
ATOM 513 N N . LEU A 1 70 ? -13.818 -0.239 13.902 1.00 80.31 70 LEU A N 1
ATOM 514 C CA . LEU A 1 70 ? -12.445 -0.418 13.407 1.00 80.31 70 LEU A CA 1
ATOM 515 C C . LEU A 1 70 ? -12.171 -1.851 12.935 1.00 80.31 70 LEU A C 1
ATOM 517 O O . LEU A 1 70 ? -11.473 -2.062 11.947 1.00 80.31 70 LEU A O 1
ATOM 521 N N . ARG A 1 71 ? -12.723 -2.852 13.629 1.00 81.94 71 ARG A N 1
ATOM 522 C CA . ARG A 1 71 ? -12.522 -4.264 13.281 1.00 81.94 71 ARG A CA 1
ATOM 523 C C . ARG A 1 71 ? -13.116 -4.606 11.913 1.00 81.94 71 ARG A C 1
ATOM 525 O O . ARG A 1 71 ? -12.495 -5.357 11.167 1.00 81.94 71 ARG A O 1
ATOM 532 N N . ALA A 1 72 ? -14.284 -4.055 11.578 1.00 83.19 72 ALA A N 1
ATOM 533 C CA . ALA A 1 72 ? -14.914 -4.269 10.279 1.00 83.19 72 ALA A CA 1
ATOM 534 C C . ALA A 1 72 ? -14.091 -3.618 9.158 1.00 83.19 72 ALA A C 1
ATOM 536 O O . ALA A 1 72 ? -13.839 -4.254 8.139 1.00 83.19 72 ALA A O 1
ATOM 537 N N . LEU A 1 73 ? -13.580 -2.404 9.385 1.00 83.25 73 LEU A N 1
ATOM 538 C CA . LEU A 1 73 ? -12.704 -1.703 8.438 1.00 83.25 73 LEU A CA 1
ATOM 539 C C . LEU A 1 73 ? -11.375 -2.442 8.213 1.00 83.25 73 LEU A C 1
ATOM 541 O O . LEU A 1 73 ? -10.900 -2.552 7.081 1.00 83.25 73 LEU A O 1
ATOM 545 N N . LEU A 1 74 ? -10.785 -3.001 9.273 1.00 83.56 74 LEU A N 1
ATOM 546 C CA . LEU A 1 74 ? -9.568 -3.811 9.179 1.00 83.56 74 LEU A CA 1
ATOM 547 C C . LEU A 1 74 ? -9.801 -5.115 8.400 1.00 83.56 74 LEU A C 1
ATOM 549 O O . LEU A 1 74 ? -8.970 -5.483 7.576 1.00 83.56 74 LEU A O 1
ATOM 553 N N . MET A 1 75 ? -10.936 -5.794 8.599 1.00 85.81 75 MET A N 1
ATOM 554 C CA . MET A 1 75 ? -11.256 -7.000 7.822 1.00 85.81 75 MET 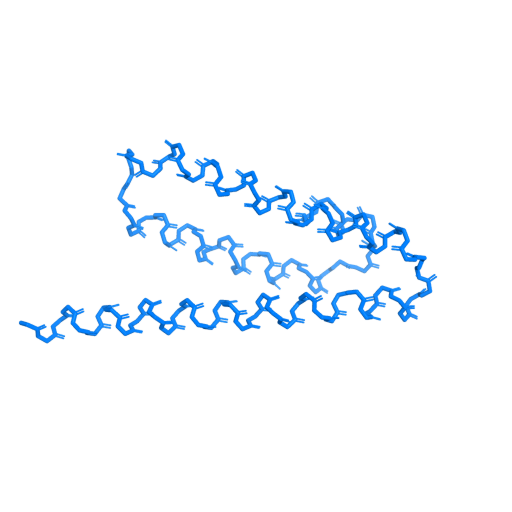A CA 1
ATOM 555 C C . MET A 1 75 ? -11.596 -6.679 6.363 1.00 85.81 75 MET A C 1
ATOM 557 O O . MET A 1 75 ? -11.142 -7.389 5.469 1.00 85.81 75 MET A O 1
ATOM 561 N N . ALA A 1 76 ? -12.332 -5.595 6.107 1.00 86.25 76 ALA A N 1
ATOM 562 C CA . ALA A 1 76 ? -12.642 -5.149 4.751 1.00 86.25 76 ALA A CA 1
ATOM 563 C C . ALA A 1 76 ? -11.368 -4.789 3.970 1.00 86.25 76 ALA A C 1
ATOM 565 O O . ALA A 1 76 ? -11.190 -5.232 2.839 1.00 86.25 76 ALA A O 1
ATOM 566 N N . SER A 1 77 ? -10.447 -4.047 4.593 1.00 83.50 77 SER A N 1
ATOM 567 C CA . SER A 1 77 ? -9.162 -3.703 3.971 1.00 83.50 77 SER A CA 1
ATOM 568 C C . SER A 1 77 ? -8.260 -4.919 3.756 1.00 83.50 77 SER A C 1
ATOM 570 O O . SER A 1 77 ? -7.613 -5.000 2.716 1.00 83.50 77 SER A O 1
ATOM 572 N N . ALA A 1 78 ? -8.250 -5.891 4.673 1.00 84.69 78 ALA A N 1
ATOM 573 C CA . ALA A 1 78 ? -7.540 -7.154 4.469 1.00 84.69 78 ALA A CA 1
ATOM 574 C C . ALA A 1 78 ? -8.116 -7.955 3.288 1.00 84.69 78 ALA A C 1
ATOM 576 O O . ALA A 1 78 ? -7.356 -8.471 2.471 1.00 84.69 78 ALA A O 1
ATOM 577 N N . GLY A 1 79 ? -9.446 -8.014 3.161 1.00 86.56 79 GLY A N 1
ATOM 578 C CA . GLY A 1 79 ? -10.114 -8.654 2.025 1.00 86.56 79 GLY A CA 1
ATOM 579 C C . GLY A 1 79 ? -9.797 -7.965 0.699 1.00 86.56 79 GLY A C 1
ATOM 580 O O . GLY A 1 79 ? -9.434 -8.632 -0.266 1.00 86.56 79 GLY A O 1
ATOM 581 N N . LEU A 1 80 ? -9.856 -6.630 0.671 1.00 84.50 80 LEU A N 1
ATOM 582 C CA . LEU A 1 80 ? -9.498 -5.838 -0.506 1.00 84.50 80 LEU A CA 1
ATOM 583 C C . LEU A 1 80 ? -8.045 -6.090 -0.931 1.00 84.50 80 LEU A C 1
ATOM 585 O O . LEU A 1 80 ? -7.776 -6.287 -2.108 1.00 84.50 80 LEU A O 1
ATOM 589 N N . MET A 1 81 ? -7.125 -6.140 0.032 1.00 84.06 81 MET A N 1
ATOM 590 C CA . MET A 1 81 ? -5.701 -6.357 -0.216 1.00 84.06 81 MET A CA 1
ATOM 591 C C . MET A 1 81 ? -5.396 -7.775 -0.727 1.00 84.06 81 MET A C 1
ATOM 593 O O . MET A 1 81 ? -4.543 -7.956 -1.593 1.00 84.06 81 MET A O 1
ATOM 597 N N . ALA A 1 82 ? -6.112 -8.789 -0.234 1.00 84.38 82 ALA A N 1
ATOM 598 C CA . ALA A 1 82 ? -6.017 -10.141 -0.778 1.00 84.38 82 ALA A CA 1
ATOM 599 C C . ALA A 1 82 ? -6.568 -10.206 -2.212 1.00 84.38 82 ALA A C 1
ATOM 601 O O . ALA A 1 82 ? -5.961 -10.833 -3.077 1.00 84.38 82 ALA A O 1
ATOM 602 N N . ALA A 1 83 ? -7.686 -9.524 -2.477 1.00 83.81 83 ALA A N 1
ATOM 603 C CA . ALA A 1 83 ? -8.281 -9.468 -3.806 1.00 83.81 83 ALA A CA 1
ATOM 604 C C . ALA A 1 83 ? -7.343 -8.800 -4.820 1.00 83.81 83 ALA A C 1
ATOM 606 O O . ALA A 1 83 ? -7.109 -9.369 -5.881 1.00 83.81 83 ALA A O 1
ATOM 607 N N . THR A 1 84 ? -6.742 -7.651 -4.495 1.00 77.56 84 THR A N 1
ATOM 608 C CA . THR A 1 84 ? -5.795 -6.984 -5.402 1.00 77.56 84 THR A CA 1
ATOM 609 C C . THR A 1 84 ? -4.559 -7.844 -5.665 1.00 77.56 84 THR A C 1
ATOM 611 O O . THR A 1 84 ? -4.161 -7.993 -6.817 1.00 77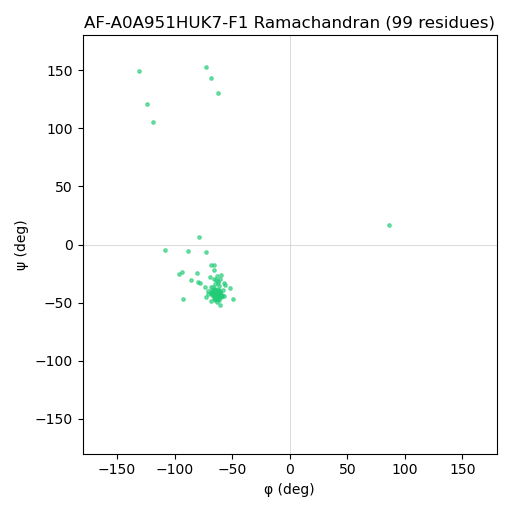.56 84 THR A O 1
ATOM 614 N N . GLY A 1 85 ? -3.998 -8.488 -4.636 1.00 74.69 85 GLY A N 1
ATOM 615 C CA . GLY A 1 85 ? -2.854 -9.392 -4.791 1.00 74.69 85 GLY A CA 1
ATOM 616 C C . GLY A 1 85 ? -3.134 -10.620 -5.666 1.00 74.69 85 GLY A C 1
ATOM 617 O O . GLY A 1 85 ? -2.230 -11.088 -6.349 1.00 74.69 85 GLY A O 1
ATOM 618 N N . LEU A 1 86 ? -4.372 -11.126 -5.681 1.00 76.00 86 LEU A N 1
ATOM 619 C CA . LEU A 1 86 ? -4.792 -12.226 -6.562 1.00 76.00 86 LEU A CA 1
ATOM 620 C C . LEU A 1 86 ? -5.086 -11.762 -7.991 1.00 76.00 86 LEU A C 1
ATOM 622 O O . LEU A 1 86 ? -4.857 -12.504 -8.939 1.00 76.00 86 LEU A O 1
ATOM 626 N N . VAL A 1 87 ? -5.581 -10.535 -8.138 1.00 74.75 87 VAL A N 1
ATOM 627 C CA . VAL A 1 87 ? -5.883 -9.918 -9.431 1.00 74.75 87 VAL A CA 1
ATOM 628 C C . VAL A 1 87 ? -4.580 -9.640 -10.187 1.00 74.75 87 VAL A C 1
ATOM 630 O O . VAL A 1 87 ? -4.454 -10.068 -11.324 1.00 74.75 87 VAL A O 1
ATOM 633 N N . PHE A 1 88 ? -3.572 -9.022 -9.564 1.00 67.12 88 PHE A N 1
ATOM 634 C CA . PHE A 1 88 ? -2.335 -8.574 -10.235 1.00 67.12 88 PHE A CA 1
ATOM 635 C C . PHE A 1 88 ? -1.615 -9.618 -11.128 1.00 67.12 88 PHE A C 1
ATOM 637 O O . PHE A 1 88 ? -1.275 -9.274 -12.259 1.00 67.12 88 PHE A O 1
ATOM 644 N N . PRO A 1 89 ? -1.392 -10.876 -10.697 1.00 65.38 89 PRO A N 1
ATOM 645 C CA . PRO A 1 89 ? -0.724 -11.899 -11.510 1.00 65.38 89 PRO A CA 1
ATOM 646 C C . PRO A 1 89 ? -1.530 -12.367 -12.728 1.00 65.38 89 PRO A C 1
ATOM 648 O O . PRO A 1 89 ? -0.970 -12.992 -13.623 1.00 65.38 89 PRO A O 1
ATOM 651 N N . GLN A 1 90 ? -2.842 -12.116 -12.752 1.00 62.38 90 GLN A N 1
ATOM 652 C CA . GLN A 1 90 ? -3.754 -12.625 -13.776 1.00 62.38 90 GLN A CA 1
ATOM 653 C C . GLN A 1 90 ? -3.873 -11.720 -15.015 1.00 62.38 90 GLN A C 1
ATOM 655 O O . GLN A 1 90 ? -4.529 -12.121 -15.975 1.00 62.38 90 GLN A O 1
ATOM 660 N N . PHE A 1 91 ? -3.262 -10.526 -15.031 1.00 60.88 91 PHE A N 1
ATOM 661 C CA . PHE A 1 91 ? -3.438 -9.556 -16.122 1.00 60.88 91 PHE A CA 1
ATOM 662 C C . PHE A 1 91 ? -2.122 -9.236 -16.849 1.00 60.88 91 PHE A C 1
ATOM 664 O O . PHE A 1 91 ? -1.301 -8.457 -16.377 1.00 60.88 91 PHE A O 1
ATOM 671 N N . GLU A 1 92 ? -1.960 -9.784 -18.059 1.00 55.59 92 GLU A N 1
ATOM 672 C CA . GLU A 1 92 ? -0.797 -9.584 -18.946 1.00 55.59 92 GLU A CA 1
ATOM 673 C C . GLU A 1 92 ? -0.805 -8.244 -19.727 1.00 55.59 92 GLU A C 1
ATOM 675 O O . GLU A 1 92 ? 0.041 -8.020 -20.592 1.00 55.59 92 GLU A O 1
ATOM 680 N N . HIS A 1 93 ? -1.746 -7.322 -19.473 1.00 54.56 93 HIS A N 1
ATOM 681 C CA . HIS A 1 93 ? -1.889 -6.076 -20.248 1.00 54.56 93 HIS A CA 1
ATOM 682 C C . HIS A 1 93 ? -1.834 -4.803 -19.390 1.00 54.56 93 HIS A C 1
ATOM 684 O O . HIS A 1 93 ? -2.692 -4.548 -18.545 1.00 54.56 93 HIS A O 1
ATOM 690 N N . VAL A 1 94 ? -0.856 -3.941 -19.697 1.00 52.84 94 VAL A N 1
ATOM 691 C CA . VAL A 1 94 ? -0.549 -2.677 -18.996 1.00 52.84 94 VAL A CA 1
ATOM 692 C C . VAL A 1 94 ? -1.715 -1.679 -18.988 1.00 52.84 94 VAL A C 1
ATOM 694 O O . VAL A 1 94 ? -1.851 -0.904 -18.044 1.00 52.84 94 VAL A O 1
ATOM 697 N N . GLY A 1 95 ? -2.617 -1.745 -19.974 1.00 52.81 95 GLY A N 1
ATOM 698 C CA . GLY A 1 95 ? -3.821 -0.904 -20.015 1.00 52.81 95 GLY A CA 1
ATOM 699 C C . GLY A 1 95 ? -4.793 -1.137 -18.850 1.00 52.81 95 GLY A C 1
ATOM 700 O O . GLY A 1 95 ? -5.497 -0.213 -18.456 1.00 52.81 95 GLY A O 1
ATOM 701 N N . LEU A 1 96 ? -4.807 -2.338 -18.262 1.00 50.84 96 LEU A N 1
ATOM 702 C CA . LEU A 1 96 ? -5.656 -2.665 -17.111 1.00 50.84 96 LEU A CA 1
ATOM 703 C C . LEU A 1 96 ? -4.944 -2.468 -15.769 1.00 50.84 96 LEU A C 1
ATOM 705 O O . LEU A 1 96 ? -5.610 -2.200 -14.775 1.00 50.84 96 LEU A O 1
ATOM 709 N N . VAL A 1 97 ? -3.608 -2.506 -15.738 1.00 54.66 97 VAL A N 1
ATOM 710 C CA . VAL A 1 97 ? -2.830 -2.176 -14.530 1.00 54.66 97 VAL A CA 1
ATOM 711 C C . VAL A 1 97 ? -3.079 -0.725 -14.108 1.00 54.66 97 VAL A C 1
ATOM 713 O O . VAL A 1 97 ? -3.276 -0.471 -12.929 1.00 54.66 97 VAL A O 1
ATOM 716 N N . VAL A 1 98 ? -3.188 0.206 -15.065 1.00 54.59 98 VAL A N 1
ATOM 717 C CA . VAL A 1 98 ? -3.583 1.609 -14.806 1.00 54.59 98 VAL A CA 1
ATOM 718 C C . VAL A 1 98 ? -5.015 1.728 -14.267 1.00 54.59 98 VAL A C 1
ATOM 720 O O . VAL A 1 98 ? -5.315 2.650 -13.521 1.00 54.59 98 VAL A O 1
ATOM 723 N N . ALA A 1 99 ? -5.917 0.822 -14.649 1.00 52.28 99 ALA A N 1
ATOM 724 C CA . ALA A 1 99 ? -7.311 0.864 -14.207 1.00 52.28 99 ALA A CA 1
ATOM 725 C C . ALA A 1 99 ? -7.509 0.289 -12.793 1.00 52.28 99 ALA A C 1
ATOM 727 O O . ALA A 1 99 ? -8.486 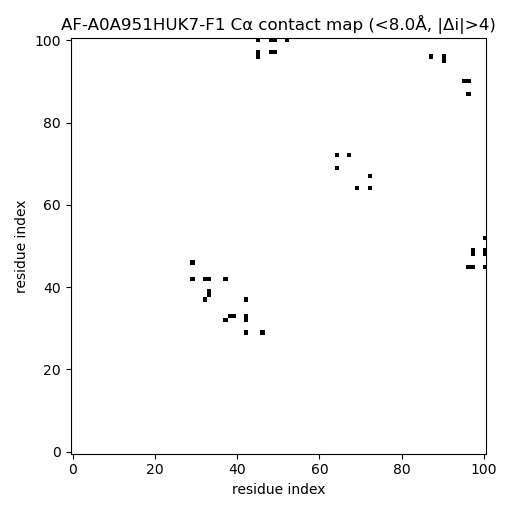0.624 -12.126 1.00 52.28 99 ALA A O 1
ATOM 728 N N . VAL A 1 100 ? -6.608 -0.597 -12.356 1.00 52.75 100 VAL A N 1
ATOM 729 C CA . VAL A 1 100 ? -6.656 -1.266 -11.045 1.00 52.75 100 VAL A CA 1
ATOM 730 C C . VAL A 1 100 ? -5.788 -0.556 -9.996 1.00 52.75 100 VAL A C 1
ATOM 732 O O . VAL A 1 100 ? -6.074 -0.686 -8.806 1.00 52.75 100 VAL A O 1
ATOM 735 N N . ALA A 1 101 ? -4.752 0.175 -10.423 1.00 52.56 101 ALA A N 1
ATOM 736 C CA . ALA A 1 101 ? -3.837 0.936 -9.568 1.00 52.56 101 ALA A CA 1
ATOM 737 C C . ALA A 1 101 ? -4.349 2.352 -9.268 1.00 52.56 101 ALA A C 1
ATOM 739 O O . ALA A 1 101 ? -4.577 2.643 -8.072 1.00 52.56 101 ALA A O 1
#

Radius of gyration: 16.43 Å; Cα contacts (8 Å, |Δi|>4): 22; chains: 1; bounding box: 32×22×53 Å

pLDDT: mean 80.85, std 11.4, range [50.84, 92.56]